Protein AF-A0A3R6MWG5-F1 (afdb_monomer)

Secondary structure (DSSP, 8-state):
-EEEE--STTEEETTEEE-TT-EEEE-TTS-EEEES-----TTSPEEEEEEETTTTEEEEEEE-SHHHHHHHHHIIIIIS-PPP---HHHHH----------------SS---GGGS-SS-TT-------

pLDDT: mean 76.69, std 12.62, range [52.16, 91.81]

Sequence (130 aa):
MKIYHTMMNGEVIHDHAFPMNSVILSLDHHVKVICKKFKFDREKKLEVYVWLPTPKKWVRTKIRNDYSEAMYNYFCTHIRKRKSKANFEEYMKHDRRHKGGGGGTRIFNGSITDYECRKDPFHDFKRCWN

Solvent-accessible surface area (backbone atoms only — not comparable to full-atom values): 8460 Å² total; per-residue (Å²): 119,48,78,52,61,39,84,48,75,53,49,67,55,93,93,39,70,37,58,50,66,18,40,36,37,39,42,89,78,68,32,35,40,34,32,72,66,91,84,72,54,95,86,57,65,46,62,32,38,34,39,35,68,80,87,66,43,82,42,81,48,70,47,83,51,73,67,54,50,53,53,48,55,50,40,57,72,77,64,51,74,70,79,74,84,70,56,60,71,63,74,64,64,65,84,86,71,74,81,74,77,73,83,72,75,78,72,88,76,77,79,74,59,75,78,8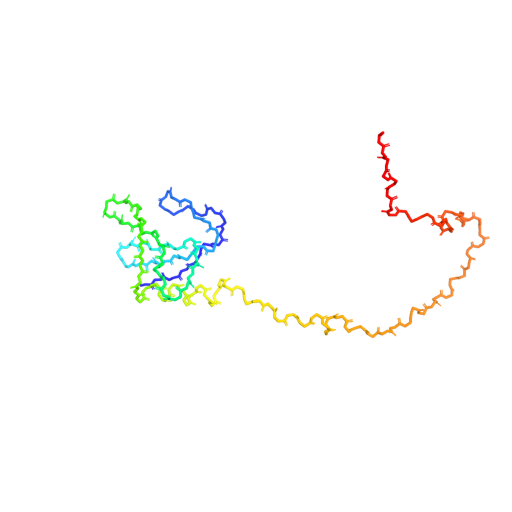4,73,56,91,66,65,90,85,61,74,78,81,76,77,131

Nearest PDB structures (foldseek):
  5mum-assembly1_A  TM=5.883E-01  e=3.297E+00  Bacteroides intestinalis DSM 17393
  5muk-assembly1_A  TM=6.109E-01  e=6.025E+00  Bacteroides thetaiotaomicron VPI-5482
  1v04-assembly1_A  TM=5.150E-01  e=5.028E+00  Homo sapiens
  5mul-assembly1_A  TM=5.547E-01  e=7.219E+00  Bacteroides thetaiotaomicron VPI-5482

Mean predicted aligned error: 15.19 Å

Foldseek 3Di:
DDKDFACDAQDADLNGTAGGGWIWDQDPVRKIKTARDPPDDVPFFGWIWIQDPVVRDTDTDTDDDPVVVVSVVVCVPPPPDDPPPPPVVVVPDDPPDDPPPPPPDPPPPPPPDCVVVDPDPPPDDPPDDD

Radius of gyration: 29.35 Å; Cα contacts (8 Å, |Δi|>4): 138; chains: 1; bounding box: 49×38×81 Å

Structure (mmCIF, N/CA/C/O backbone):
data_AF-A0A3R6MWG5-F1
#
_entry.id   AF-A0A3R6MWG5-F1
#
loop_
_atom_site.group_PDB
_atom_site.id
_atom_site.type_symbol
_atom_site.label_atom_id
_atom_site.label_alt_id
_atom_site.label_comp_id
_atom_site.label_asym_id
_atom_site.label_entity_id
_atom_site.label_seq_id
_atom_site.pdbx_PDB_ins_code
_atom_site.Cartn_x
_atom_site.Cartn_y
_atom_site.Cartn_z
_atom_site.occupancy
_atom_site.B_iso_or_equiv
_atom_site.auth_seq_id
_atom_site.auth_comp_id
_atom_site.auth_asym_id
_atom_site.auth_atom_id
_atom_site.pdbx_PDB_model_num
ATOM 1 N N . MET A 1 1 ? -4.189 -11.470 13.463 1.00 80.56 1 MET A N 1
ATOM 2 C CA . MET A 1 1 ? -3.602 -10.436 12.560 1.00 80.56 1 MET A CA 1
ATOM 3 C C . MET A 1 1 ? -3.304 -10.984 11.160 1.00 80.56 1 MET A C 1
ATOM 5 O O . MET A 1 1 ? -2.495 -11.895 11.030 1.00 80.56 1 MET A O 1
ATOM 9 N N . LYS A 1 2 ? -3.925 -10.434 10.107 1.00 87.81 2 LYS A N 1
ATOM 10 C CA . LYS A 1 2 ? -3.619 -10.769 8.697 1.00 87.81 2 LYS A CA 1
ATOM 11 C C . LYS A 1 2 ? -3.321 -9.495 7.905 1.00 87.81 2 LYS A C 1
ATOM 13 O O . LYS A 1 2 ? -4.057 -8.522 8.050 1.00 87.81 2 LYS A O 1
ATOM 18 N N . ILE A 1 3 ? -2.277 -9.506 7.073 1.00 91.12 3 ILE A N 1
ATOM 19 C CA . ILE A 1 3 ? -1.907 -8.385 6.194 1.00 91.12 3 ILE A CA 1
ATOM 20 C C . ILE A 1 3 ? -2.003 -8.842 4.744 1.00 91.12 3 ILE A C 1
ATOM 22 O O . ILE A 1 3 ? -1.459 -9.884 4.383 1.00 91.12 3 ILE A O 1
ATOM 26 N N . TYR A 1 4 ? -2.693 -8.062 3.926 1.00 89.81 4 TYR A N 1
ATOM 27 C CA . TYR A 1 4 ? -2.797 -8.272 2.486 1.00 89.81 4 TYR A CA 1
ATOM 28 C C . TYR A 1 4 ? -2.899 -6.921 1.776 1.00 89.81 4 TYR A C 1
ATOM 30 O O . TYR A 1 4 ? -2.877 -5.869 2.417 1.00 89.81 4 TYR A O 1
ATOM 38 N N . HIS A 1 5 ? -2.976 -6.926 0.450 1.00 88.00 5 HIS A N 1
ATOM 39 C CA . HIS A 1 5 ? -3.141 -5.711 -0.338 1.00 88.00 5 HIS A CA 1
ATOM 40 C C . HIS A 1 5 ? -4.228 -5.866 -1.391 1.00 88.00 5 HIS A C 1
ATOM 42 O O . HIS A 1 5 ? -4.540 -6.987 -1.790 1.00 88.00 5 HIS A O 1
ATOM 48 N N . THR A 1 6 ? -4.797 -4.738 -1.813 1.00 85.94 6 THR A N 1
ATOM 49 C CA . THR A 1 6 ? -5.782 -4.708 -2.897 1.00 85.94 6 THR A CA 1
ATOM 50 C C . THR A 1 6 ? -5.119 -5.053 -4.225 1.00 85.94 6 THR A C 1
ATOM 52 O O . THR A 1 6 ? -4.086 -4.474 -4.586 1.00 85.94 6 THR A O 1
ATOM 55 N N . MET A 1 7 ? -5.717 -5.995 -4.949 1.00 79.75 7 MET A N 1
ATOM 56 C CA . MET A 1 7 ? -5.196 -6.514 -6.216 1.00 79.75 7 MET A CA 1
ATOM 57 C C . MET A 1 7 ? -5.798 -5.770 -7.403 1.00 79.75 7 MET A C 1
ATOM 59 O O . MET A 1 7 ? -5.124 -5.554 -8.407 1.00 79.75 7 MET A O 1
ATOM 63 N N . MET A 1 8 ? -7.055 -5.349 -7.287 1.00 78.19 8 MET A N 1
ATOM 64 C CA . MET A 1 8 ? -7.761 -4.606 -8.323 1.00 78.19 8 MET A CA 1
ATOM 65 C C . MET A 1 8 ? -7.871 -3.124 -7.965 1.00 78.19 8 MET A C 1
ATOM 67 O O . MET A 1 8 ? -7.842 -2.713 -6.801 1.00 78.19 8 MET A O 1
ATOM 71 N N . ASN A 1 9 ? -7.981 -2.290 -8.996 1.00 75.19 9 ASN A N 1
ATOM 72 C CA . ASN A 1 9 ? -8.246 -0.877 -8.793 1.00 75.19 9 ASN A CA 1
ATOM 73 C C . ASN A 1 9 ? -9.723 -0.678 -8.440 1.00 75.19 9 ASN A C 1
ATOM 75 O O . ASN A 1 9 ? -10.591 -1.124 -9.185 1.00 75.19 9 ASN A O 1
ATOM 79 N N . GLY A 1 10 ? -10.002 0.007 -7.330 1.00 74.62 10 GLY A N 1
ATOM 80 C CA . GLY A 1 10 ? -11.371 0.284 -6.901 1.00 74.62 10 GLY A CA 1
ATOM 81 C C . GLY A 1 10 ? -12.041 -0.859 -6.139 1.00 74.62 10 GLY A C 1
ATOM 82 O O . GLY A 1 10 ? -13.266 -0.899 -6.097 1.00 74.62 10 GLY A O 1
ATOM 83 N N . GLU A 1 11 ? -11.276 -1.766 -5.518 1.00 81.12 11 GLU A N 1
ATOM 84 C CA . GLU A 1 11 ? -11.852 -2.754 -4.598 1.00 81.12 11 GLU A CA 1
ATOM 85 C C . GLU A 1 11 ? -12.658 -2.049 -3.498 1.00 81.12 11 GLU A C 1
ATOM 87 O O . GLU A 1 11 ? -12.159 -1.154 -2.803 1.00 81.12 11 GLU A O 1
ATOM 92 N N . VAL A 1 12 ? -13.925 -2.448 -3.365 1.00 82.44 12 VAL A N 1
ATOM 93 C CA . VAL A 1 12 ? -14.859 -1.879 -2.395 1.00 82.44 12 VAL A CA 1
ATOM 94 C C . VAL A 1 12 ? -14.777 -2.682 -1.107 1.00 82.44 12 VAL A C 1
ATOM 96 O O . VAL A 1 12 ? -15.079 -3.874 -1.067 1.00 82.44 12 VAL A O 1
ATOM 99 N N . ILE A 1 13 ? -14.380 -2.013 -0.030 1.00 81.94 13 ILE A N 1
ATOM 100 C CA . ILE A 1 13 ? -14.324 -2.585 1.313 1.00 81.94 13 ILE A CA 1
ATOM 101 C C . ILE A 1 13 ? -15.241 -1.745 2.191 1.00 81.94 13 ILE A C 1
ATOM 103 O O . ILE A 1 13 ? -14.991 -0.554 2.351 1.00 81.94 13 ILE A O 1
ATOM 107 N N . HIS A 1 14 ? -16.282 -2.361 2.762 1.00 80.75 14 HIS A N 1
ATOM 108 C CA . HIS A 1 14 ? -17.298 -1.682 3.588 1.00 80.75 14 HIS A CA 1
ATOM 109 C C . HIS A 1 14 ? -17.755 -0.351 2.965 1.00 80.75 14 HIS A C 1
ATOM 111 O O . HIS A 1 14 ? -17.572 0.718 3.553 1.00 80.75 14 HIS A O 1
ATOM 117 N N . ASP A 1 15 ? -18.250 -0.443 1.727 1.00 81.69 15 ASP A N 1
ATOM 118 C CA . ASP A 1 15 ? -18.818 0.661 0.942 1.00 81.69 15 ASP A CA 1
ATOM 119 C C . ASP A 1 15 ? -17.846 1.811 0.624 1.00 81.69 15 ASP A C 1
ATOM 121 O O . ASP A 1 15 ? -18.252 2.878 0.164 1.00 81.69 15 ASP A O 1
ATOM 125 N N . HIS A 1 16 ? -16.538 1.598 0.819 1.00 83.88 16 HIS A N 1
ATOM 126 C CA . HIS A 1 16 ? -15.501 2.541 0.418 1.00 83.88 16 HIS A CA 1
ATOM 127 C C . HIS A 1 16 ? -14.541 1.916 -0.597 1.00 83.88 16 HIS A C 1
ATOM 129 O O . HIS A 1 16 ? -13.978 0.845 -0.369 1.00 83.88 16 HIS A O 1
ATOM 135 N N . ALA A 1 17 ? -14.352 2.600 -1.727 1.00 86.31 17 ALA A N 1
ATOM 136 C CA . ALA A 1 17 ? -13.443 2.170 -2.780 1.00 86.31 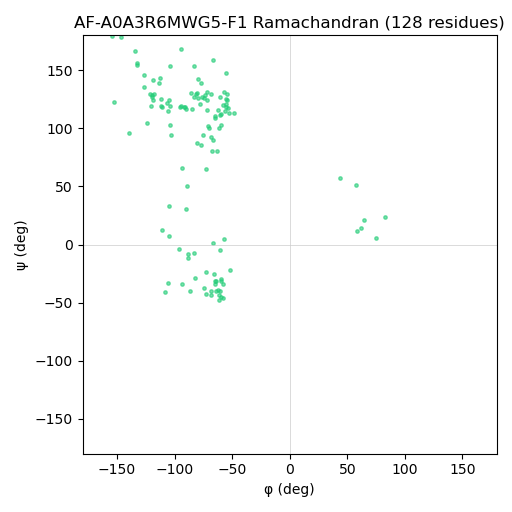17 ALA A CA 1
ATOM 137 C C . ALA A 1 17 ? -11.997 2.559 -2.443 1.00 86.31 17 ALA A C 1
ATOM 139 O O . ALA A 1 17 ? -11.696 3.722 -2.134 1.00 86.31 17 ALA A O 1
ATOM 140 N N . PHE A 1 18 ? -11.090 1.588 -2.538 1.00 86.31 18 PHE A N 1
ATOM 141 C CA . PHE A 1 18 ? -9.663 1.796 -2.324 1.00 86.31 18 PHE A CA 1
ATOM 142 C C . PHE A 1 18 ? -8.869 1.602 -3.622 1.00 86.31 18 PHE A C 1
ATOM 144 O O . PHE A 1 18 ? -9.199 0.737 -4.436 1.00 86.31 18 PHE A O 1
ATOM 151 N N . PRO A 1 19 ? -7.814 2.408 -3.847 1.00 85.50 19 PRO A N 1
ATOM 152 C CA . PRO A 1 19 ? -6.955 2.230 -5.009 1.00 85.50 19 PRO A CA 1
ATOM 153 C C . PRO A 1 19 ? -6.178 0.911 -4.912 1.00 85.50 19 PRO A C 1
ATOM 155 O O . PRO A 1 19 ? -5.970 0.377 -3.816 1.00 85.50 19 PRO A O 1
ATOM 158 N N . MET A 1 20 ? -5.712 0.418 -6.059 1.00 83.69 20 MET A N 1
ATOM 159 C CA . MET A 1 20 ? -4.841 -0.760 -6.147 1.00 83.69 20 MET A CA 1
ATOM 160 C C . MET A 1 20 ? -3.576 -0.585 -5.286 1.00 83.69 20 MET A C 1
ATOM 162 O O . MET A 1 20 ? -3.052 0.528 -5.170 1.00 83.69 20 MET A O 1
ATOM 166 N N . ASN A 1 21 ? -3.054 -1.684 -4.732 1.00 85.38 21 ASN A N 1
ATOM 167 C CA . ASN A 1 21 ? -1.876 -1.719 -3.858 1.00 85.38 21 ASN A CA 1
ATOM 168 C C . ASN A 1 21 ? -2.044 -0.991 -2.510 1.00 85.38 21 ASN A C 1
ATOM 170 O O . ASN A 1 21 ? -1.052 -0.632 -1.865 1.00 85.38 21 ASN A O 1
ATOM 174 N N . SER A 1 22 ? -3.282 -0.784 -2.058 1.00 88.31 22 SER A N 1
ATOM 175 C CA . SER A 1 22 ? -3.546 -0.341 -0.687 1.00 88.31 22 SER A CA 1
ATOM 176 C C . SER A 1 22 ? -3.298 -1.508 0.266 1.00 88.31 22 SER A C 1
ATOM 178 O O . SER A 1 22 ? -3.835 -2.593 0.057 1.00 88.31 22 SER A O 1
ATOM 180 N N . VAL A 1 23 ? -2.500 -1.305 1.317 1.00 89.88 23 VAL A N 1
ATOM 181 C CA . VAL A 1 23 ? -2.217 -2.361 2.308 1.00 89.88 23 VAL A CA 1
ATOM 182 C C . VAL A 1 23 ? -3.303 -2.364 3.368 1.00 89.88 23 VAL A C 1
ATOM 184 O O . VAL A 1 23 ? -3.623 -1.317 3.935 1.00 89.88 23 VAL A O 1
ATOM 187 N N . ILE A 1 24 ? -3.840 -3.546 3.644 1.00 91.56 24 ILE A N 1
ATOM 188 C CA . ILE A 1 24 ? -4.937 -3.787 4.572 1.00 91.56 24 ILE A CA 1
ATOM 189 C C . ILE A 1 24 ? -4.441 -4.710 5.677 1.00 91.56 24 ILE A C 1
ATOM 191 O O . ILE A 1 24 ? -3.966 -5.818 5.430 1.00 91.56 24 ILE A O 1
ATOM 195 N N . LEU A 1 25 ? -4.590 -4.249 6.909 1.00 91.81 25 LEU A N 1
ATOM 196 C CA . LEU A 1 25 ? -4.353 -4.999 8.128 1.00 91.81 25 LEU A CA 1
ATOM 197 C C . LEU A 1 25 ? -5.711 -5.351 8.741 1.00 91.81 25 LEU A C 1
ATOM 199 O O . LEU A 1 25 ? -6.457 -4.467 9.163 1.00 91.81 25 LEU A O 1
ATOM 203 N N . SER A 1 26 ? -6.027 -6.643 8.791 1.00 91.44 26 SER A N 1
ATOM 204 C CA . SER A 1 26 ? -7.205 -7.167 9.481 1.00 91.44 26 SER A CA 1
ATOM 205 C C . SER A 1 26 ? -6.823 -7.604 10.893 1.00 91.44 26 SER A C 1
ATOM 207 O O . SER A 1 26 ? -5.990 -8.503 11.075 1.00 91.44 26 SER A O 1
ATOM 209 N N . LEU A 1 27 ? -7.450 -6.969 11.879 1.00 88.81 27 LEU A N 1
ATOM 210 C CA . LEU A 1 27 ? -7.372 -7.324 13.295 1.00 88.81 27 LEU A CA 1
ATOM 211 C C . LEU A 1 27 ? -8.546 -8.239 13.677 1.00 88.81 27 LEU A C 1
ATOM 213 O O . LEU A 1 27 ? -9.497 -8.399 12.908 1.00 88.81 27 LEU A O 1
ATOM 217 N N . ASP A 1 28 ? -8.471 -8.842 14.861 1.00 81.88 28 ASP A N 1
ATOM 218 C CA . ASP A 1 28 ? -9.350 -9.952 15.248 1.00 81.88 28 ASP A CA 1
ATOM 219 C C . ASP A 1 28 ? -10.798 -9.498 15.550 1.00 81.88 28 ASP A C 1
ATOM 221 O O . ASP A 1 28 ? -11.741 -10.252 15.339 1.00 81.88 28 ASP A O 1
ATOM 225 N N . HIS A 1 29 ? -11.015 -8.226 15.903 1.00 79.62 29 HIS A N 1
ATOM 226 C CA . HIS A 1 29 ? -12.347 -7.641 16.135 1.00 79.62 29 HIS A CA 1
ATOM 227 C C . HIS A 1 29 ? -12.997 -7.031 14.880 1.00 79.62 29 HIS A C 1
ATOM 229 O O . HIS A 1 29 ? -13.696 -6.028 14.978 1.00 79.62 29 HIS A O 1
ATOM 235 N N . HIS A 1 30 ? -12.727 -7.553 13.681 1.00 81.31 30 HIS A N 1
ATOM 236 C CA . HIS A 1 30 ? -13.193 -6.977 12.401 1.00 81.31 30 HIS A CA 1
ATOM 237 C C . HIS A 1 30 ? -12.753 -5.524 12.133 1.00 81.31 30 HIS A C 1
ATOM 239 O O . HIS A 1 30 ? -13.220 -4.891 11.183 1.00 81.31 30 HIS A O 1
ATOM 245 N N . VAL A 1 31 ? -11.826 -4.995 12.933 1.00 87.44 31 VAL A N 1
ATOM 246 C CA . VAL A 1 31 ? -11.188 -3.705 12.681 1.00 87.44 31 VAL A CA 1
ATOM 247 C C . VAL A 1 31 ? -10.240 -3.881 11.503 1.00 87.44 31 VAL A C 1
ATOM 249 O O . VAL A 1 31 ? -9.351 -4.737 11.521 1.00 87.44 31 VAL A O 1
ATOM 252 N N . LYS A 1 32 ? -10.430 -3.063 10.469 1.00 90.12 32 LYS A N 1
ATOM 253 C CA . LYS A 1 32 ? -9.551 -3.033 9.298 1.00 90.12 32 LYS A CA 1
ATOM 254 C C . LYS A 1 32 ? -8.799 -1.718 9.277 1.00 90.12 32 LYS A C 1
ATOM 256 O O . LYS A 1 32 ? -9.415 -0.657 9.301 1.00 90.12 32 LYS A O 1
ATOM 261 N N . VAL A 1 33 ? -7.477 -1.785 9.213 1.00 90.25 33 VAL A N 1
ATOM 262 C CA . VAL A 1 33 ? -6.617 -0.613 9.040 1.00 90.25 33 VAL A CA 1
ATOM 263 C C . VAL A 1 33 ? -6.085 -0.634 7.618 1.00 90.25 33 VAL A C 1
ATOM 265 O O . VAL A 1 33 ? -5.465 -1.606 7.199 1.00 90.25 33 VAL A O 1
ATOM 268 N N . ILE A 1 34 ? -6.347 0.424 6.862 1.00 90.31 34 ILE A N 1
ATOM 269 C CA . ILE A 1 34 ? -6.025 0.510 5.441 1.00 90.31 34 ILE A CA 1
ATOM 270 C C . ILE A 1 34 ? -5.113 1.703 5.197 1.00 90.31 34 ILE A C 1
ATOM 272 O O . ILE A 1 34 ? -5.422 2.830 5.586 1.00 90.31 34 ILE A O 1
ATOM 276 N N . CYS A 1 35 ? -4.004 1.477 4.502 1.00 88.19 35 CYS A N 1
ATOM 277 C CA . CYS A 1 35 ? -3.122 2.540 4.041 1.00 88.19 35 CYS A CA 1
ATOM 278 C C . CYS A 1 35 ? -3.191 2.653 2.513 1.00 88.19 35 CYS A C 1
ATOM 280 O O . CYS A 1 35 ? -2.839 1.713 1.804 1.00 88.19 35 CYS A O 1
ATOM 282 N N . LYS A 1 36 ? -3.628 3.821 2.012 1.00 84.69 36 LYS A N 1
ATOM 283 C CA . LYS A 1 36 ? -3.748 4.101 0.565 1.00 84.69 36 LYS A CA 1
ATOM 2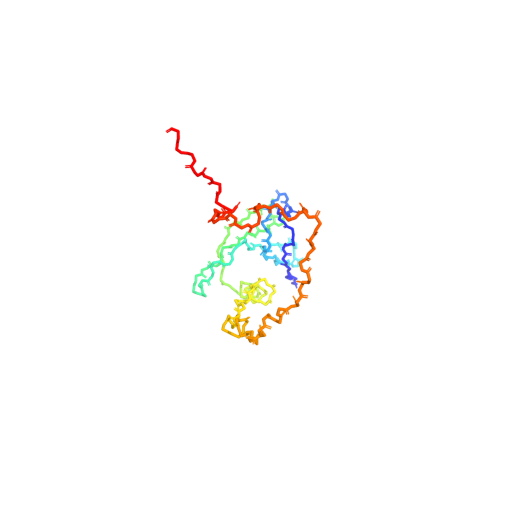84 C C . LYS A 1 36 ? -2.394 4.346 -0.101 1.00 84.69 36 LYS A C 1
ATOM 286 O O . LYS A 1 36 ? -2.192 3.997 -1.257 1.00 84.69 36 LYS A O 1
ATOM 291 N N . LYS A 1 37 ? -1.479 5.024 0.596 1.00 79.38 37 LYS A N 1
ATOM 292 C CA . LYS A 1 37 ? -0.175 5.399 0.044 1.00 79.38 37 LYS A CA 1
ATOM 293 C C . LYS A 1 37 ? 0.859 5.518 1.148 1.00 79.38 37 LYS A C 1
ATOM 295 O O . LYS A 1 37 ? 0.742 6.366 2.028 1.00 79.38 37 LYS A O 1
ATOM 300 N N . PHE A 1 38 ? 1.931 4.749 1.023 1.00 73.12 38 PHE A N 1
ATOM 301 C CA . PHE A 1 38 ? 3.105 4.887 1.873 1.00 73.12 38 PHE A CA 1
ATOM 302 C C . PHE A 1 38 ? 3.972 6.043 1.356 1.00 73.12 38 PHE A C 1
ATOM 304 O O . PHE A 1 38 ? 4.870 5.853 0.540 1.00 73.12 38 PHE A O 1
ATOM 311 N N . LYS A 1 39 ? 3.681 7.271 1.804 1.00 65.50 39 LYS A N 1
ATOM 312 C CA . LYS A 1 39 ? 4.627 8.403 1.747 1.00 65.50 39 LYS A CA 1
ATOM 313 C C . LYS A 1 39 ? 5.374 8.463 3.081 1.00 65.50 39 LYS A C 1
ATOM 315 O O . LYS A 1 39 ? 5.126 9.356 3.884 1.00 65.50 39 LYS A O 1
ATOM 320 N N . PHE A 1 40 ? 6.174 7.446 3.376 1.00 61.44 40 PHE A N 1
ATOM 321 C CA . PHE A 1 40 ? 6.750 7.295 4.709 1.00 61.44 40 PHE A CA 1
ATOM 322 C C . PHE A 1 40 ? 8.224 7.704 4.716 1.00 61.44 40 PHE A C 1
ATOM 324 O O . PHE A 1 40 ? 9.079 6.942 4.272 1.00 61.44 40 PHE A O 1
ATOM 331 N N . ASP A 1 41 ? 8.506 8.900 5.239 1.00 59.44 41 ASP A N 1
ATOM 332 C CA . ASP A 1 41 ? 9.737 9.101 6.008 1.00 59.44 41 ASP A CA 1
ATOM 333 C C . ASP A 1 41 ? 9.529 8.362 7.328 1.00 59.44 41 ASP A C 1
ATOM 335 O O . ASP A 1 41 ? 8.490 8.562 7.959 1.00 59.44 41 ASP A O 1
ATOM 339 N N . ARG A 1 42 ? 10.487 7.531 7.761 1.00 62.50 42 ARG A N 1
ATOM 340 C CA . ARG A 1 42 ? 10.385 6.749 9.014 1.00 62.50 42 ARG A CA 1
ATOM 341 C C . ARG A 1 42 ? 10.032 7.589 10.250 1.00 62.50 42 ARG A C 1
ATOM 343 O O . ARG A 1 42 ? 9.526 7.063 11.235 1.00 62.50 42 ARG A O 1
ATOM 350 N N . GLU A 1 43 ? 10.287 8.891 10.191 1.00 65.38 43 GLU A N 1
ATOM 351 C CA . GLU A 1 43 ? 10.003 9.844 11.260 1.00 65.38 43 GLU A CA 1
ATOM 352 C C . GLU A 1 43 ? 8.550 10.341 11.279 1.00 65.38 43 GLU A C 1
ATOM 354 O O . GLU A 1 43 ? 8.019 10.663 12.348 1.00 65.38 43 GLU A O 1
ATOM 359 N N . LYS A 1 44 ? 7.881 10.390 10.120 1.00 75.62 44 LYS A N 1
ATOM 360 C CA . LYS A 1 44 ? 6.528 10.947 9.983 1.00 75.62 44 LYS A CA 1
ATOM 361 C C . LYS A 1 44 ? 5.475 9.909 10.370 1.00 75.62 44 LYS A C 1
ATOM 363 O O . LYS A 1 44 ? 5.690 8.710 10.281 1.00 75.62 44 LYS A O 1
ATOM 368 N N . LYS A 1 45 ? 4.304 10.366 10.821 1.00 79.75 45 LYS A N 1
ATOM 369 C CA . LYS A 1 45 ? 3.181 9.474 11.165 1.00 79.75 45 LYS A CA 1
ATOM 370 C C . LYS A 1 45 ? 2.480 8.979 9.893 1.00 79.75 45 LYS A C 1
ATOM 372 O O . LYS A 1 45 ? 2.255 9.773 8.978 1.00 79.75 45 LYS A O 1
ATOM 377 N N . LEU A 1 46 ? 2.100 7.699 9.850 1.00 83.88 46 LEU A N 1
ATOM 378 C CA . LEU A 1 46 ? 1.456 7.079 8.689 1.00 83.88 46 LEU A CA 1
ATOM 379 C C . LEU A 1 46 ? -0.028 7.445 8.670 1.00 83.88 46 LEU A C 1
ATOM 381 O O . LEU A 1 46 ? -0.731 7.208 9.651 1.00 83.88 46 LEU A O 1
ATOM 385 N N . GLU A 1 47 ? -0.513 8.000 7.562 1.00 86.31 47 GLU A N 1
ATOM 386 C CA . GLU A 1 47 ? -1.944 8.247 7.373 1.00 86.31 47 GLU A CA 1
ATOM 387 C C . GLU A 1 47 ? -2.660 6.945 7.007 1.00 86.31 47 GLU A C 1
ATOM 389 O O . GLU A 1 47 ? -2.351 6.307 5.994 1.00 86.31 47 GLU A O 1
ATOM 394 N N . VAL A 1 48 ? -3.627 6.560 7.836 1.00 89.88 48 VAL A N 1
ATOM 395 C CA . VAL A 1 48 ? -4.406 5.332 7.673 1.00 89.88 48 VAL A CA 1
ATOM 396 C C . VAL A 1 48 ? -5.899 5.596 7.827 1.00 89.88 48 VAL A C 1
ATOM 398 O O . VAL A 1 48 ? -6.337 6.541 8.487 1.00 89.88 48 VAL A O 1
ATOM 401 N N . TYR A 1 49 ? -6.682 4.732 7.197 1.00 90.75 49 TYR A N 1
ATOM 402 C CA . TYR A 1 49 ? -8.128 4.651 7.326 1.00 90.75 49 TYR A CA 1
ATOM 403 C C . TYR A 1 49 ? -8.452 3.451 8.200 1.00 90.75 49 TYR A C 1
ATOM 405 O O . TYR A 1 49 ? -8.107 2.322 7.859 1.00 90.75 49 TYR A O 1
ATOM 413 N N . VAL A 1 50 ? -9.096 3.693 9.332 1.00 90.75 50 VAL A N 1
ATOM 414 C CA . VAL A 1 50 ? -9.510 2.653 10.266 1.00 90.75 50 VAL A CA 1
ATOM 415 C C . VAL A 1 50 ? -11.009 2.455 10.127 1.00 90.75 50 VAL A C 1
ATOM 417 O O . VAL A 1 50 ? -11.781 3.405 10.256 1.00 90.75 50 VAL A O 1
ATOM 420 N N . TRP A 1 51 ? -11.417 1.221 9.863 1.00 90.50 51 TRP A N 1
ATOM 421 C CA . TRP A 1 51 ? -12.804 0.801 9.964 1.00 90.50 51 TRP A CA 1
ATOM 422 C C . TRP A 1 51 ? -13.107 0.408 11.402 1.00 90.50 51 TRP A C 1
ATOM 424 O O . TRP A 1 51 ? -12.531 -0.556 11.915 1.00 90.50 51 TRP A O 1
ATOM 434 N N . LEU A 1 52 ? -14.020 1.138 12.039 1.00 87.94 52 LEU A N 1
ATOM 435 C CA . LEU A 1 52 ? -14.551 0.773 13.345 1.00 87.94 52 LEU A CA 1
ATOM 436 C C . LEU A 1 52 ? -15.862 -0.005 13.155 1.00 87.94 52 LEU A C 1
ATOM 438 O O . LEU A 1 52 ? -16.817 0.568 12.624 1.00 87.94 52 LEU A O 1
ATOM 442 N N . PRO A 1 53 ? -15.951 -1.274 13.600 1.00 86.12 53 PRO A N 1
ATOM 443 C CA . PRO A 1 53 ? -17.152 -2.100 13.441 1.00 86.12 53 PRO A CA 1
ATOM 444 C C . PRO A 1 53 ? -18.347 -1.544 14.228 1.00 86.12 53 PRO A C 1
ATOM 446 O O . PRO A 1 53 ? -19.480 -1.611 13.761 1.00 86.12 53 PRO A O 1
ATOM 449 N N . THR A 1 54 ? -18.084 -0.897 15.361 1.00 86.50 54 THR A N 1
ATOM 450 C CA . THR A 1 54 ? -19.053 -0.151 16.171 1.00 86.50 54 THR A CA 1
ATOM 451 C C . THR A 1 54 ? -18.475 1.256 16.284 1.00 86.50 54 THR A C 1
ATOM 453 O O . THR A 1 54 ? -17.451 1.404 16.951 1.00 86.50 54 THR A O 1
ATOM 456 N N . PRO A 1 55 ? -18.980 2.286 15.577 1.00 84.31 55 PRO A N 1
ATOM 457 C CA . PRO A 1 55 ? -20.323 2.482 15.011 1.00 84.31 55 PRO A CA 1
ATOM 458 C C . PRO A 1 55 ? -20.451 2.297 13.475 1.00 84.31 55 PRO A C 1
ATOM 460 O O . PRO A 1 55 ? -21.236 3.011 12.854 1.00 84.31 55 PRO A O 1
ATOM 463 N N . LYS A 1 56 ? -19.686 1.395 12.839 1.00 86.62 56 LYS A N 1
ATOM 464 C CA . LYS A 1 56 ? -19.620 1.228 11.365 1.00 86.62 56 LYS A CA 1
ATOM 465 C C . LYS A 1 56 ? -19.196 2.509 10.641 1.00 86.62 56 LYS A C 1
ATOM 467 O O . LYS A 1 56 ? -19.865 2.983 9.724 1.00 86.62 56 LYS A O 1
ATOM 472 N N . LYS A 1 57 ? -18.092 3.109 11.089 1.00 89.56 57 LYS A N 1
ATOM 473 C CA . LYS A 1 57 ? -17.568 4.357 10.516 1.00 89.56 57 LYS A CA 1
ATOM 474 C C . LYS A 1 57 ? -16.108 4.217 10.121 1.00 89.56 57 LYS A C 1
ATOM 476 O O . LYS A 1 57 ? -15.315 3.566 10.801 1.00 89.56 57 LYS A O 1
ATOM 481 N N . TRP A 1 58 ? -15.764 4.904 9.038 1.00 90.44 58 TRP A N 1
ATOM 482 C CA . TRP A 1 58 ? -14.388 5.133 8.628 1.00 90.44 58 TRP A CA 1
ATOM 483 C C . TRP A 1 58 ? -13.813 6.325 9.384 1.00 90.44 58 TRP A C 1
ATOM 485 O O . TRP A 1 58 ? -14.381 7.416 9.366 1.00 90.44 58 TRP A O 1
ATOM 495 N N . VAL A 1 59 ? -12.663 6.126 10.018 1.00 90.75 59 VAL A N 1
ATOM 496 C CA . VAL A 1 59 ? -11.926 7.189 10.702 1.00 90.75 59 VAL A CA 1
ATOM 497 C C . VAL A 1 59 ? -10.558 7.328 10.056 1.00 90.75 59 VAL A C 1
ATOM 499 O O . VAL A 1 59 ? -9.829 6.351 9.895 1.00 90.75 59 VAL A O 1
ATOM 502 N N . ARG A 1 60 ? -10.195 8.554 9.679 1.00 90.06 60 ARG A N 1
ATOM 503 C CA . ARG A 1 60 ? -8.862 8.864 9.161 1.00 90.06 60 ARG A CA 1
ATOM 504 C C . ARG A 1 60 ? -7.964 9.285 10.317 1.00 90.06 60 ARG A C 1
ATOM 506 O O . ARG A 1 60 ? -8.237 10.296 10.960 1.00 90.06 60 ARG A O 1
ATOM 513 N N . THR A 1 61 ? -6.893 8.541 10.568 1.00 89.31 61 THR A N 1
ATOM 514 C CA . THR A 1 61 ? -5.965 8.813 11.674 1.00 89.31 61 THR A CA 1
ATOM 515 C C . THR A 1 61 ? -4.511 8.729 11.224 1.00 89.31 61 THR A C 1
ATOM 517 O O . THR A 1 61 ? -4.190 8.270 10.126 1.00 89.31 61 THR A O 1
ATOM 520 N N . LYS A 1 62 ? -3.618 9.238 12.077 1.00 87.75 62 LYS A N 1
ATOM 521 C CA . LYS A 1 62 ? -2.167 9.175 11.897 1.00 87.75 62 LYS A CA 1
ATOM 522 C C . LYS A 1 62 ? -1.578 8.267 12.959 1.00 87.75 62 LYS A C 1
ATOM 524 O O . LYS A 1 62 ? -1.703 8.570 14.143 1.00 87.75 62 LYS A O 1
ATOM 529 N N . ILE A 1 63 ? -0.930 7.187 12.542 1.00 85.44 63 ILE A N 1
ATOM 530 C CA . ILE A 1 63 ? -0.432 6.152 13.449 1.00 85.44 63 ILE A CA 1
ATOM 531 C C . ILE A 1 63 ? 1.093 6.036 13.343 1.00 85.44 63 ILE A C 1
ATOM 533 O O . ILE A 1 63 ? 1.667 6.161 12.260 1.00 85.44 63 ILE A O 1
ATOM 537 N N . ARG A 1 64 ? 1.742 5.814 14.490 1.00 84.81 64 ARG A N 1
ATOM 538 C CA . ARG A 1 64 ? 3.136 5.371 14.607 1.00 84.81 64 ARG A CA 1
ATOM 539 C C . ARG A 1 64 ? 3.205 4.352 15.742 1.00 84.81 64 ARG A C 1
ATOM 541 O O . ARG A 1 64 ? 3.220 4.727 16.907 1.00 84.81 64 ARG A O 1
ATOM 548 N N . ASN A 1 65 ? 3.134 3.083 15.378 1.00 87.69 65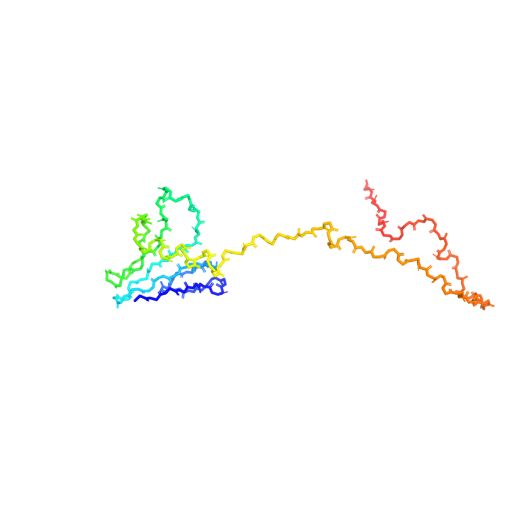 ASN A N 1
ATOM 549 C CA . ASN A 1 65 ? 3.146 1.931 16.280 1.00 87.69 65 ASN A CA 1
ATOM 550 C C . ASN A 1 65 ? 3.670 0.688 15.541 1.00 87.69 65 ASN A C 1
ATOM 552 O O . ASN A 1 65 ? 3.919 0.739 14.333 1.00 87.69 65 ASN A O 1
ATOM 556 N N . ASP A 1 66 ? 3.750 -0.438 16.239 1.00 87.75 66 ASP A N 1
ATOM 557 C CA . ASP A 1 66 ? 4.249 -1.704 15.687 1.00 87.75 66 ASP A CA 1
ATOM 558 C C . ASP A 1 66 ? 3.440 -2.171 14.464 1.00 87.75 66 ASP A C 1
ATOM 560 O O . ASP A 1 66 ? 3.988 -2.685 13.489 1.00 87.75 66 ASP A O 1
ATOM 564 N N . TYR A 1 67 ? 2.129 -1.899 14.444 1.00 87.62 67 TYR A N 1
ATOM 565 C CA . TYR A 1 67 ? 1.271 -2.203 13.295 1.00 87.62 67 TYR A CA 1
ATOM 566 C C . TYR A 1 67 ? 1.660 -1.405 12.046 1.00 87.62 67 TYR A C 1
ATOM 568 O O . TYR A 1 67 ? 1.658 -1.946 10.939 1.00 87.62 67 TYR A O 1
ATOM 576 N N . SER A 1 68 ? 2.017 -0.127 12.207 1.00 87.31 68 SER A N 1
ATOM 577 C CA . SER A 1 68 ? 2.465 0.709 11.089 1.00 87.31 68 SER A CA 1
ATOM 578 C C . SER A 1 68 ? 3.784 0.208 10.491 1.00 87.31 68 SER A C 1
ATOM 580 O O . SER A 1 68 ? 3.952 0.244 9.270 1.00 87.31 68 SER A O 1
ATOM 582 N N . GLU A 1 69 ? 4.675 -0.337 11.322 1.00 87.75 69 GLU A N 1
ATOM 583 C CA . GLU A 1 69 ? 5.930 -0.939 10.872 1.00 87.75 69 GLU A CA 1
ATOM 584 C C . GLU A 1 69 ? 5.695 -2.282 10.168 1.00 87.75 69 GLU A C 1
ATOM 586 O O . GLU A 1 69 ? 6.231 -2.508 9.081 1.00 87.75 69 GLU A O 1
ATOM 591 N N . ALA A 1 70 ? 4.814 -3.131 10.704 1.00 89.50 70 ALA A N 1
ATOM 592 C CA . ALA A 1 70 ? 4.428 -4.386 10.060 1.00 89.50 70 ALA A CA 1
ATOM 593 C C . ALA A 1 70 ? 3.806 -4.157 8.668 1.00 89.50 70 ALA A C 1
ATOM 595 O O . ALA A 1 70 ? 4.187 -4.814 7.694 1.00 89.50 70 ALA A O 1
ATOM 596 N N . MET A 1 71 ? 2.898 -3.179 8.542 1.00 88.56 71 MET A N 1
ATOM 597 C CA . MET A 1 71 ? 2.309 -2.794 7.252 1.00 88.56 71 MET A CA 1
ATOM 598 C C . MET A 1 71 ? 3.365 -2.276 6.268 1.00 88.56 71 MET A C 1
ATOM 600 O O . MET A 1 71 ? 3.309 -2.592 5.077 1.00 88.56 71 MET A O 1
ATOM 604 N N . TYR A 1 72 ? 4.339 -1.499 6.749 1.00 87.00 72 TYR A N 1
ATOM 605 C CA . TYR A 1 72 ? 5.417 -0.979 5.912 1.00 87.00 72 TYR A CA 1
ATOM 606 C C . TYR A 1 72 ? 6.364 -2.086 5.435 1.00 87.00 72 TYR A C 1
ATOM 608 O O . TYR A 1 72 ? 6.709 -2.139 4.253 1.00 87.00 72 TYR A O 1
ATOM 616 N N . ASN A 1 73 ? 6.742 -3.009 6.318 1.00 88.81 73 ASN A N 1
ATOM 617 C CA . ASN A 1 73 ? 7.582 -4.153 5.967 1.00 88.81 73 ASN A CA 1
ATOM 618 C C . ASN A 1 73 ? 6.902 -5.032 4.909 1.00 88.81 73 ASN A C 1
ATOM 620 O O . ASN A 1 73 ? 7.545 -5.441 3.936 1.00 88.81 73 ASN A O 1
ATOM 624 N N . TYR A 1 74 ? 5.588 -5.242 5.028 1.00 90.12 74 TYR A N 1
ATOM 625 C CA . TYR A 1 74 ? 4.795 -5.912 3.998 1.00 90.12 74 TYR A CA 1
ATOM 626 C C . TYR A 1 74 ? 4.810 -5.148 2.662 1.00 90.12 74 TYR A C 1
ATOM 628 O O . TYR A 1 74 ? 5.091 -5.727 1.610 1.00 90.12 74 TYR A O 1
ATOM 636 N N . PHE A 1 75 ? 4.586 -3.830 2.692 1.00 88.06 75 PHE A N 1
ATOM 637 C CA . PHE A 1 75 ? 4.652 -2.987 1.495 1.00 88.06 75 PHE A CA 1
ATOM 638 C C . PHE A 1 75 ? 6.022 -3.073 0.806 1.00 88.06 75 PHE A C 1
ATOM 640 O O . PHE A 1 75 ? 6.100 -3.246 -0.410 1.00 88.06 75 PHE A O 1
ATOM 647 N N . CYS A 1 76 ? 7.112 -2.995 1.570 1.00 84.75 76 CYS A N 1
ATOM 648 C CA . CYS A 1 76 ? 8.477 -3.062 1.053 1.00 84.75 76 CYS A CA 1
ATOM 649 C C . CYS A 1 76 ? 8.836 -4.400 0.404 1.00 84.75 76 CYS A C 1
ATOM 651 O O . CYS A 1 76 ? 9.667 -4.419 -0.504 1.00 84.75 76 CYS A O 1
ATOM 653 N N . THR A 1 77 ? 8.253 -5.496 0.883 1.00 85.81 77 THR A N 1
ATOM 654 C CA . THR A 1 77 ? 8.558 -6.852 0.415 1.00 85.81 77 THR A CA 1
ATOM 655 C C . THR A 1 77 ? 7.717 -7.248 -0.794 1.00 85.81 77 THR A C 1
ATOM 657 O O . THR A 1 77 ? 8.259 -7.831 -1.727 1.00 85.81 77 THR A O 1
ATOM 660 N N . HIS A 1 78 ? 6.430 -6.891 -0.812 1.00 83.25 78 HIS A N 1
ATOM 661 C CA . HIS A 1 78 ? 5.481 -7.405 -1.808 1.00 83.25 78 HIS A CA 1
ATOM 662 C C . HIS A 1 78 ? 5.097 -6.382 -2.885 1.00 83.25 78 HIS A C 1
ATOM 664 O O . HIS A 1 78 ? 4.869 -6.752 -4.032 1.00 83.25 78 HIS A O 1
ATOM 670 N N . ILE A 1 79 ? 5.030 -5.093 -2.539 1.00 83.88 79 ILE A N 1
ATOM 671 C CA . ILE A 1 79 ? 4.448 -4.060 -3.416 1.00 83.88 79 ILE A CA 1
ATOM 672 C C . ILE A 1 79 ? 5.521 -3.145 -3.989 1.00 83.88 79 ILE A C 1
ATOM 674 O O . ILE A 1 79 ? 5.470 -2.753 -5.159 1.00 83.88 79 ILE A O 1
ATOM 678 N N . ARG A 1 80 ? 6.503 -2.766 -3.165 1.00 80.31 80 ARG A N 1
ATOM 679 C CA . ARG A 1 80 ? 7.569 -1.857 -3.571 1.00 80.31 80 ARG A CA 1
ATOM 680 C C . ARG A 1 80 ? 8.458 -2.565 -4.583 1.00 80.31 80 ARG A C 1
ATOM 682 O O . ARG A 1 80 ? 9.436 -3.216 -4.222 1.00 80.31 80 ARG A O 1
ATOM 689 N N . LYS A 1 81 ? 8.146 -2.377 -5.866 1.00 70.25 81 LYS A N 1
ATOM 690 C CA . LYS A 1 81 ? 9.018 -2.784 -6.965 1.00 70.25 81 LYS A CA 1
ATOM 691 C C . LYS A 1 81 ? 10.392 -2.178 -6.704 1.00 70.25 81 LYS A C 1
ATOM 693 O O . LYS A 1 81 ? 10.554 -0.954 -6.680 1.00 70.25 81 LYS A O 1
ATOM 698 N N . ARG A 1 82 ? 11.383 -3.035 -6.441 1.00 65.00 82 ARG A N 1
ATOM 699 C CA . ARG A 1 82 ? 12.778 -2.599 -6.420 1.00 65.00 82 ARG A CA 1
ATOM 700 C C . ARG A 1 82 ? 13.037 -1.985 -7.788 1.00 65.00 82 ARG A C 1
ATOM 702 O O . ARG A 1 82 ? 12.662 -2.579 -8.798 1.00 65.00 82 ARG A O 1
ATOM 709 N N . LYS A 1 83 ? 13.633 -0.790 -7.828 1.00 65.12 83 LYS A N 1
ATOM 710 C CA . LYS A 1 83 ? 14.166 -0.280 -9.091 1.00 65.12 83 LYS A CA 1
ATOM 711 C C . LYS A 1 83 ? 15.086 -1.376 -9.611 1.00 65.12 83 LYS A C 1
ATOM 713 O O . LYS A 1 83 ? 16.024 -1.756 -8.907 1.00 65.12 83 LYS A O 1
ATOM 718 N N . SER A 1 84 ? 14.753 -1.936 -10.771 1.00 64.81 84 SER A N 1
ATOM 719 C CA . SER A 1 84 ? 15.664 -2.844 -11.447 1.00 64.81 84 SER A CA 1
ATOM 720 C C . SER A 1 84 ? 16.974 -2.082 -11.593 1.00 64.81 84 SER A C 1
ATOM 722 O O . SER A 1 84 ? 16.974 -0.963 -12.113 1.00 64.81 84 SER A O 1
ATOM 724 N N . LYS A 1 85 ? 18.076 -2.644 -11.087 1.00 70.19 85 LYS A N 1
ATOM 725 C CA . LYS A 1 85 ? 19.414 -2.197 -11.477 1.00 70.19 85 LYS A CA 1
ATOM 726 C C . LYS A 1 85 ? 19.639 -2.705 -12.899 1.00 70.19 85 LYS A C 1
ATOM 728 O O . LYS A 1 85 ? 20.430 -3.612 -13.119 1.00 70.19 85 LYS A O 1
ATOM 733 N N . ALA A 1 86 ? 18.841 -2.200 -13.834 1.00 73.06 86 ALA A N 1
ATOM 734 C CA . ALA A 1 86 ? 18.985 -2.510 -15.236 1.00 73.06 86 ALA A CA 1
ATOM 735 C C . ALA A 1 86 ? 20.335 -1.937 -15.659 1.00 73.06 86 ALA A C 1
ATOM 737 O O . ALA A 1 86 ? 20.518 -0.720 -15.681 1.00 73.06 86 ALA A O 1
ATOM 738 N N . ASN A 1 87 ? 21.293 -2.821 -15.916 1.00 82.44 87 ASN A N 1
ATOM 739 C CA . ASN A 1 87 ? 22.564 -2.432 -16.486 1.00 82.44 87 ASN A CA 1
ATOM 740 C C . ASN A 1 87 ? 22.342 -2.179 -17.979 1.00 82.44 87 ASN A C 1
ATOM 742 O O . ASN A 1 87 ? 22.468 -3.079 -18.806 1.00 82.44 87 ASN A O 1
ATOM 746 N N . PHE A 1 88 ? 21.914 -0.961 -18.313 1.00 79.69 88 PHE A N 1
ATOM 747 C CA . PHE A 1 88 ? 21.611 -0.595 -19.694 1.00 79.69 88 PHE A CA 1
ATOM 748 C C . PHE A 1 88 ? 22.834 -0.741 -20.604 1.00 79.69 88 PHE A C 1
ATOM 750 O O . PHE A 1 88 ? 22.665 -1.106 -21.759 1.00 79.69 88 PHE A O 1
ATOM 757 N N . GLU A 1 89 ? 24.050 -0.528 -20.091 1.00 83.31 89 GLU A N 1
ATOM 758 C CA . GLU A 1 89 ? 25.281 -0.745 -20.861 1.00 83.31 89 GLU A CA 1
ATOM 759 C C . GLU A 1 89 ? 25.420 -2.203 -21.293 1.00 83.31 89 GLU A C 1
ATOM 761 O O . GLU A 1 89 ? 25.728 -2.480 -22.447 1.00 83.31 89 GLU A O 1
ATOM 766 N N . GLU A 1 90 ? 25.142 -3.139 -20.389 1.00 8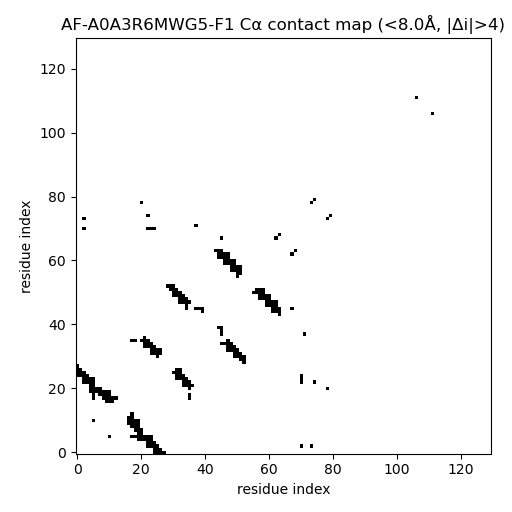4.06 90 GLU A N 1
ATOM 767 C CA . GLU A 1 90 ? 25.176 -4.571 -20.676 1.00 84.06 90 GLU A CA 1
ATOM 768 C C . GLU A 1 90 ? 24.063 -4.994 -21.634 1.00 84.06 90 GLU A C 1
ATOM 770 O O . GLU A 1 90 ? 24.325 -5.739 -22.571 1.00 84.06 90 GLU A O 1
ATOM 775 N N . TYR A 1 91 ? 22.853 -4.450 -21.488 1.00 81.38 91 TYR A N 1
ATOM 776 C CA . TYR A 1 91 ? 21.777 -4.694 -22.455 1.00 81.38 91 TYR A CA 1
ATOM 777 C C . TYR A 1 91 ? 22.061 -4.118 -23.846 1.00 81.38 91 TYR A C 1
ATOM 779 O O . TYR A 1 91 ? 21.533 -4.622 -24.834 1.00 81.38 91 TYR A O 1
ATOM 787 N N . MET A 1 92 ? 22.891 -3.077 -23.938 1.00 81.75 92 MET A N 1
ATOM 788 C CA . MET A 1 92 ? 23.303 -2.478 -25.208 1.00 81.75 92 MET A CA 1
ATOM 789 C C . MET A 1 92 ? 24.554 -3.140 -25.801 1.00 81.75 92 MET A C 1
ATOM 791 O O . MET A 1 92 ? 24.887 -2.857 -26.958 1.00 81.75 92 MET A O 1
ATOM 795 N N . LYS A 1 93 ? 25.226 -4.046 -25.072 1.00 85.75 93 LYS A N 1
ATOM 796 C CA . LYS A 1 93 ? 26.285 -4.894 -25.635 1.00 85.75 93 LYS A CA 1
ATOM 797 C C . LYS A 1 93 ? 25.649 -5.912 -26.573 1.00 85.75 93 LYS A C 1
ATOM 799 O O . LYS A 1 93 ? 25.113 -6.930 -26.157 1.00 85.75 93 LYS A O 1
ATOM 804 N N . HIS A 1 94 ? 25.732 -5.624 -27.860 1.00 78.00 94 HIS A N 1
ATOM 805 C CA . HIS A 1 94 ? 25.436 -6.570 -28.919 1.00 78.00 94 HIS A CA 1
ATOM 806 C C . HIS A 1 94 ? 26.728 -6.867 -29.669 1.00 78.00 94 HIS A C 1
ATOM 808 O O . HIS A 1 94 ? 27.516 -5.959 -29.954 1.00 78.00 94 HIS A O 1
ATOM 814 N N . ASP A 1 95 ? 26.932 -8.134 -30.020 1.00 78.88 95 ASP A N 1
ATOM 815 C CA . ASP A 1 95 ? 27.983 -8.478 -30.963 1.00 78.88 95 ASP A CA 1
ATOM 816 C C . ASP A 1 95 ? 27.691 -7.769 -32.281 1.00 78.88 95 ASP A C 1
ATOM 818 O O . ASP A 1 95 ? 26.598 -7.879 -32.851 1.00 78.88 95 ASP A O 1
ATOM 822 N N . ARG A 1 96 ? 28.684 -7.031 -32.780 1.00 71.44 96 ARG A N 1
ATOM 823 C CA . ARG A 1 96 ? 28.644 -6.448 -34.119 1.00 71.44 96 ARG A CA 1
ATOM 824 C C . ARG A 1 96 ? 28.710 -7.580 -35.137 1.00 71.44 96 ARG A C 1
ATOM 826 O O . ARG A 1 96 ? 29.759 -7.868 -35.703 1.00 71.44 96 ARG A O 1
ATOM 833 N N . A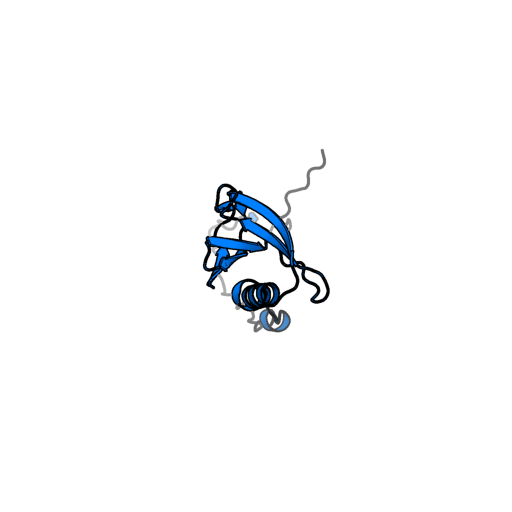RG A 1 97 ? 27.579 -8.231 -35.397 1.00 69.94 97 ARG A N 1
ATOM 834 C CA . ARG A 1 97 ? 27.434 -9.039 -36.602 1.00 69.94 97 ARG A CA 1
ATOM 835 C C . ARG A 1 97 ? 27.343 -8.081 -37.773 1.00 69.94 97 ARG A C 1
ATOM 837 O O . ARG A 1 97 ? 26.396 -7.304 -37.887 1.00 69.94 97 ARG A O 1
ATOM 844 N N . HIS A 1 98 ? 28.335 -8.144 -38.652 1.00 69.81 98 HIS A N 1
ATOM 845 C CA . HIS A 1 98 ? 28.178 -7.573 -39.976 1.00 69.81 98 HIS A CA 1
ATOM 846 C C . HIS A 1 98 ? 26.929 -8.195 -40.600 1.00 69.81 98 HIS A C 1
ATOM 848 O O . HIS A 1 98 ? 26.765 -9.417 -40.586 1.00 69.81 98 HIS A O 1
ATOM 854 N N . LYS A 1 99 ? 26.029 -7.353 -41.118 1.00 68.19 99 LYS A N 1
ATOM 855 C CA . LYS A 1 99 ? 24.981 -7.833 -42.013 1.00 68.19 99 LYS A CA 1
ATOM 856 C C . LYS A 1 99 ? 25.715 -8.462 -43.191 1.00 68.19 99 LYS A C 1
ATOM 858 O O . LYS A 1 99 ? 26.278 -7.745 -44.012 1.00 68.19 99 LYS A O 1
ATOM 863 N N . GLY A 1 100 ? 25.778 -9.790 -43.222 1.00 61.97 100 GLY A N 1
ATOM 864 C CA . GLY A 1 100 ? 26.183 -10.500 -44.420 1.00 61.97 100 GLY A CA 1
ATOM 865 C C . GLY A 1 100 ? 25.179 -10.106 -45.485 1.00 61.97 100 GLY A C 1
ATOM 866 O O . GLY A 1 100 ? 23.991 -10.394 -45.340 1.00 61.97 100 GLY A O 1
ATOM 867 N N . GLY A 1 101 ? 25.628 -9.363 -46.493 1.00 58.69 101 GLY A N 1
ATOM 868 C CA . GLY A 1 101 ? 24.819 -9.122 -47.671 1.00 58.69 101 GLY A CA 1
ATOM 869 C C . GLY A 1 101 ? 24.561 -10.480 -48.299 1.00 58.69 101 GLY A C 1
ATOM 870 O O . GLY A 1 101 ? 25.441 -11.029 -48.953 1.00 58.69 101 GLY A O 1
ATOM 871 N N . GLY A 1 102 ? 23.381 -11.052 -48.059 1.00 58.94 102 GLY A N 1
ATOM 872 C CA . GLY A 1 102 ? 22.876 -12.089 -48.938 1.00 58.94 102 GLY A CA 1
ATOM 873 C C . GLY A 1 102 ? 22.859 -11.462 -50.320 1.00 58.94 102 GLY A C 1
ATOM 874 O O . GLY A 1 102 ? 22.191 -10.444 -50.508 1.00 58.94 102 GLY A O 1
ATOM 875 N N . GLY A 1 103 ? 23.677 -11.990 -51.229 1.00 58.88 103 GLY A N 1
ATOM 876 C CA . GLY A 1 103 ? 23.741 -11.554 -52.615 1.00 58.88 103 GLY A CA 1
ATOM 877 C C . GLY A 1 103 ? 22.399 -11.830 -53.270 1.00 58.88 103 GLY A C 1
ATOM 878 O O . GLY A 1 103 ? 22.220 -12.858 -53.911 1.00 58.88 103 GLY A O 1
ATOM 879 N N . GLY A 1 104 ? 21.434 -10.940 -53.044 1.00 58.38 104 GLY A N 1
ATOM 880 C CA . GLY A 1 104 ? 20.168 -10.951 -53.739 1.00 58.38 104 GLY A CA 1
ATOM 881 C C . GLY A 1 104 ? 20.475 -10.780 -55.214 1.00 58.38 104 GLY A C 1
ATOM 882 O O . GLY A 1 104 ? 20.951 -9.728 -55.642 1.00 58.38 104 GLY A O 1
ATOM 883 N N . THR A 1 105 ? 20.246 -11.826 -55.997 1.00 60.50 105 THR A N 1
ATOM 884 C CA . THR A 1 105 ? 20.203 -11.712 -57.448 1.00 60.50 105 THR A CA 1
ATOM 885 C C . THR A 1 105 ? 19.121 -10.698 -57.790 1.00 60.50 105 THR A C 1
ATOM 887 O O . THR A 1 105 ? 17.961 -10.875 -57.419 1.00 60.50 105 THR A O 1
ATOM 890 N N . ARG A 1 106 ? 19.506 -9.611 -58.468 1.00 59.47 106 ARG A N 1
ATOM 891 C CA . ARG A 1 106 ? 18.551 -8.623 -58.976 1.00 59.47 106 ARG A CA 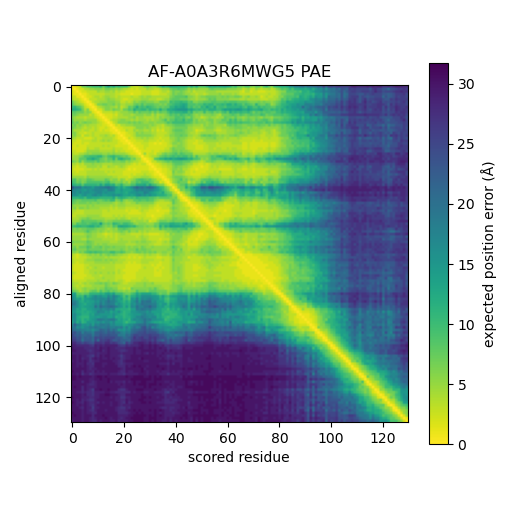1
ATOM 892 C C . ARG A 1 106 ? 17.537 -9.351 -59.852 1.00 59.47 106 ARG A C 1
ATOM 894 O O . ARG A 1 106 ? 17.908 -9.945 -60.861 1.00 59.47 106 ARG A O 1
ATOM 901 N N . ILE A 1 107 ? 16.267 -9.302 -59.466 1.00 62.47 107 ILE A N 1
ATOM 902 C CA . ILE A 1 107 ? 15.178 -9.799 -60.299 1.00 62.47 107 ILE A CA 1
ATOM 903 C C . ILE A 1 107 ? 15.054 -8.812 -61.469 1.00 62.47 107 ILE A C 1
ATOM 905 O O . ILE A 1 107 ? 14.565 -7.698 -61.310 1.00 62.47 107 ILE A O 1
ATOM 909 N N . PHE A 1 108 ? 15.579 -9.186 -62.637 1.00 56.84 108 PHE A N 1
ATOM 910 C CA . PHE A 1 108 ? 15.601 -8.350 -63.844 1.00 56.84 108 PHE A CA 1
ATOM 911 C C . PHE A 1 108 ? 14.329 -8.573 -64.681 1.00 56.84 108 PHE A C 1
ATOM 913 O O . PHE A 1 108 ? 14.391 -8.885 -65.863 1.00 56.84 108 PHE A O 1
ATOM 920 N N . ASN A 1 109 ? 13.155 -8.492 -64.052 1.00 65.62 109 ASN A N 1
ATOM 921 C CA . ASN A 1 109 ? 11.851 -8.678 -64.711 1.00 65.62 109 ASN A CA 1
ATOM 922 C C . ASN A 1 109 ? 11.040 -7.368 -64.799 1.00 65.62 109 ASN A C 1
ATOM 924 O O . ASN A 1 109 ? 9.843 -7.405 -65.066 1.00 65.62 109 ASN A O 1
ATOM 928 N N . GLY A 1 110 ? 11.669 -6.217 -64.536 1.00 58.38 110 GLY A N 1
ATOM 929 C CA . GLY A 1 110 ? 11.011 -4.910 -64.585 1.00 58.38 110 GLY A CA 1
ATOM 930 C C . GLY A 1 110 ? 10.077 -4.605 -63.408 1.00 58.38 110 GLY A C 1
ATOM 931 O O . GLY A 1 110 ? 9.440 -3.557 -63.422 1.00 58.38 110 GLY A O 1
ATOM 932 N N . SER A 1 111 ? 10.001 -5.457 -62.373 1.00 60.09 111 SER A N 1
ATOM 933 C CA . SER A 1 111 ? 9.205 -5.169 -61.167 1.00 60.09 111 SER A CA 1
ATOM 934 C C . SER A 1 111 ? 9.930 -4.291 -60.137 1.00 60.09 111 SER A C 1
ATOM 936 O O . SER A 1 111 ? 9.320 -3.883 -59.150 1.00 60.09 111 SER A O 1
ATOM 938 N N . ILE A 1 112 ? 11.221 -3.993 -60.344 1.00 56.69 112 ILE A N 1
ATOM 939 C CA . ILE A 1 112 ? 11.960 -3.006 -59.545 1.00 56.69 112 ILE A CA 1
ATOM 940 C C . ILE A 1 112 ? 11.501 -1.623 -60.003 1.00 56.69 112 ILE A C 1
ATOM 942 O O . ILE A 1 112 ? 11.990 -1.075 -60.987 1.00 56.69 112 ILE A O 1
ATOM 946 N N . THR A 1 113 ? 10.516 -1.082 -59.302 1.00 53.62 113 THR A N 1
ATOM 947 C CA . THR A 1 113 ? 10.116 0.314 -59.462 1.00 53.62 113 THR A CA 1
ATOM 948 C C . THR A 1 113 ? 11.094 1.190 -58.674 1.00 53.62 113 THR A C 1
ATOM 950 O O . THR A 1 113 ? 11.500 0.821 -57.574 1.00 53.62 113 THR A O 1
ATOM 953 N N . ASP A 1 114 ? 11.449 2.374 -59.188 1.00 53.03 114 ASP A N 1
ATOM 954 C CA . ASP A 1 114 ? 12.305 3.391 -58.524 1.00 53.03 114 ASP A CA 1
ATOM 955 C C . ASP A 1 114 ? 11.780 3.874 -57.145 1.00 53.03 114 ASP A C 1
ATOM 957 O O . ASP A 1 114 ? 12.331 4.780 -56.514 1.00 53.03 114 ASP A O 1
ATOM 961 N N . TYR A 1 115 ? 10.697 3.266 -56.663 1.00 54.66 115 TYR A N 1
ATOM 962 C CA . TYR A 1 115 ? 10.037 3.498 -55.388 1.00 54.66 115 TYR A CA 1
ATOM 963 C C . TYR A 1 115 ? 10.954 3.238 -54.181 1.00 54.66 115 TYR A C 1
ATOM 965 O O . TYR A 1 115 ? 10.811 3.917 -53.167 1.00 54.66 115 TYR A O 1
ATOM 973 N N . GLU A 1 116 ? 11.925 2.322 -54.295 1.00 52.16 116 GLU A N 1
ATOM 974 C CA . GLU A 1 116 ? 12.845 1.959 -53.199 1.00 52.16 116 GLU A CA 1
ATOM 975 C C . GLU A 1 116 ? 14.118 2.828 -53.123 1.00 52.16 116 GLU A C 1
ATOM 977 O O . GLU A 1 116 ? 14.833 2.790 -52.122 1.00 52.16 116 GLU A O 1
ATOM 982 N N . CYS A 1 117 ? 14.412 3.641 -54.147 1.00 53.66 117 CYS A N 1
ATOM 983 C CA . CYS A 1 117 ? 15.621 4.482 -54.206 1.00 53.66 117 CYS A CA 1
ATOM 984 C C . CYS A 1 117 ? 15.358 5.975 -53.945 1.00 53.66 117 CYS A C 1
ATOM 986 O O . CYS A 1 117 ? 16.259 6.807 -54.097 1.00 53.66 117 CYS A O 1
ATOM 988 N N . ARG A 1 118 ? 14.136 6.348 -53.552 1.00 58.62 118 ARG A N 1
ATOM 989 C CA . ARG A 1 118 ? 13.788 7.748 -53.297 1.00 58.62 118 ARG A CA 1
ATOM 990 C C . ARG A 1 118 ? 14.410 8.209 -51.968 1.00 58.62 118 ARG A C 1
ATOM 992 O O . ARG A 1 118 ? 14.191 7.605 -50.927 1.00 58.62 118 ARG A O 1
ATOM 999 N N . LYS A 1 119 ? 15.174 9.309 -51.999 1.00 59.97 119 LYS A N 1
ATOM 1000 C CA . LYS A 1 119 ? 15.872 9.919 -50.841 1.00 59.97 119 LYS A CA 1
ATOM 1001 C C . LYS A 1 119 ? 14.954 10.512 -49.761 1.00 59.97 119 LYS A C 1
ATOM 1003 O O . LYS A 1 119 ? 15.461 11.094 -48.807 1.00 59.97 119 LYS A O 1
ATOM 1008 N N . ASP A 1 120 ? 13.642 10.417 -49.931 1.00 59.81 120 ASP A N 1
ATOM 1009 C CA . ASP A 1 120 ? 12.668 10.995 -49.012 1.00 59.81 120 ASP A CA 1
ATOM 1010 C C . ASP A 1 120 ? 12.321 9.950 -47.936 1.00 59.81 120 ASP A C 1
ATOM 1012 O O . ASP A 1 120 ? 11.829 8.871 -48.284 1.00 59.81 120 ASP A O 1
ATOM 1016 N N . PRO A 1 121 ? 12.614 10.191 -46.645 1.00 59.00 121 PRO A N 1
ATOM 1017 C CA . PRO A 1 121 ? 12.282 9.250 -45.586 1.00 59.00 121 PRO A CA 1
ATOM 1018 C C . PRO A 1 121 ? 10.759 9.109 -45.471 1.00 59.00 121 PRO A C 1
ATOM 1020 O O . PRO A 1 121 ? 10.073 10.001 -44.985 1.00 59.00 121 PRO A O 1
ATOM 1023 N N . PHE A 1 122 ? 10.220 7.947 -45.845 1.00 56.47 122 PHE A N 1
ATOM 1024 C CA . PHE A 1 122 ? 8.779 7.637 -45.795 1.00 56.47 122 PHE A CA 1
ATOM 1025 C C . PHE A 1 122 ? 8.142 7.695 -44.391 1.00 56.47 1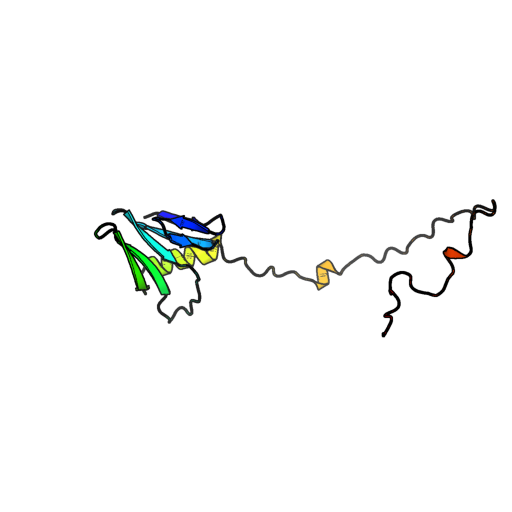22 PHE A C 1
ATOM 1027 O O . PHE A 1 122 ? 6.933 7.518 -44.253 1.00 56.47 122 PHE A O 1
ATOM 1034 N N . HIS A 1 123 ? 8.936 7.924 -43.345 1.00 58.59 123 HIS A N 1
ATOM 1035 C CA . HIS A 1 123 ? 8.470 8.031 -41.963 1.00 58.59 123 HIS A CA 1
ATOM 1036 C C . HIS A 1 123 ? 8.237 9.471 -41.496 1.00 58.59 123 HIS A C 1
ATOM 1038 O O . HIS A 1 123 ? 7.752 9.657 -40.380 1.00 58.59 123 HIS A O 1
ATOM 1044 N N . ASP A 1 124 ? 8.548 10.474 -42.319 1.00 55.25 124 ASP A N 1
ATOM 1045 C CA . ASP A 1 124 ? 8.255 11.870 -42.007 1.00 55.25 124 ASP A CA 1
ATOM 1046 C C . ASP A 1 124 ? 7.027 12.296 -42.822 1.00 55.25 124 ASP A C 1
ATOM 1048 O O . ASP A 1 124 ? 7.109 12.655 -43.997 1.00 55.25 124 ASP A O 1
ATOM 1052 N N . PHE A 1 125 ? 5.838 12.203 -42.218 1.00 60.94 125 PHE A N 1
ATOM 1053 C CA . PHE A 1 125 ? 4.669 12.871 -42.785 1.00 60.94 125 PHE A CA 1
ATOM 1054 C C . PHE A 1 125 ? 5.036 14.346 -42.923 1.00 60.94 125 PHE A C 1
ATOM 1056 O O . PHE A 1 125 ? 5.372 14.978 -41.918 1.00 60.94 125 PHE A O 1
ATOM 1063 N N . LYS A 1 126 ? 4.998 14.894 -44.148 1.00 58.28 126 LYS A N 1
ATOM 1064 C CA . LYS A 1 126 ? 5.217 16.329 -44.362 1.00 58.28 126 LYS A CA 1
ATOM 1065 C C . LYS A 1 126 ? 4.340 17.071 -43.366 1.00 58.28 126 LYS A C 1
ATOM 1067 O O . LYS A 1 126 ? 3.117 16.989 -43.450 1.00 58.28 126 LYS A O 1
ATOM 1072 N N . ARG A 1 127 ? 4.964 17.766 -42.411 1.00 61.56 127 ARG A N 1
ATOM 1073 C CA . ARG A 1 127 ? 4.254 18.679 -41.517 1.00 61.56 127 ARG A CA 1
ATOM 1074 C C . ARG A 1 127 ? 3.750 19.813 -42.395 1.00 61.56 127 ARG A C 1
ATOM 1076 O O . ARG A 1 127 ? 4.476 20.763 -42.672 1.00 61.56 127 ARG A O 1
ATOM 1083 N N . CYS A 1 128 ? 2.547 19.648 -42.925 1.00 55.91 128 CYS A N 1
ATOM 1084 C CA . CYS A 1 128 ? 1.808 20.722 -43.549 1.00 55.91 128 CYS A CA 1
ATOM 1085 C C . CYS A 1 128 ? 1.554 21.770 -42.464 1.00 55.91 128 CYS A C 1
ATOM 1087 O O . CYS A 1 128 ?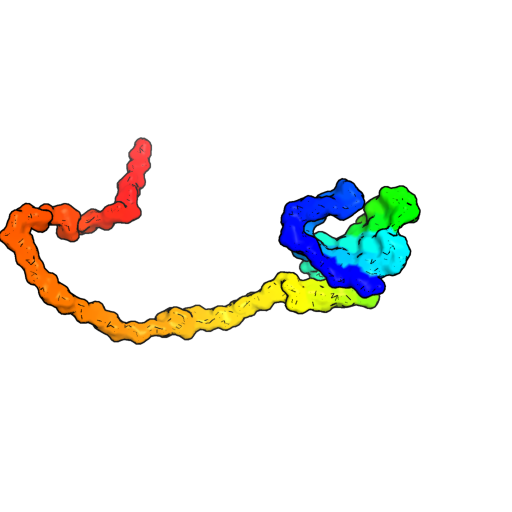 0.911 21.499 -41.452 1.00 55.91 128 CYS A O 1
ATOM 1089 N N . TRP A 1 129 ? 2.129 22.950 -42.657 1.00 57.91 129 TRP A N 1
ATOM 1090 C CA . TRP A 1 129 ? 1.649 24.153 -42.000 1.00 57.91 129 TRP A CA 1
ATOM 1091 C C . TRP A 1 129 ? 0.440 24.630 -42.810 1.00 57.91 129 TRP A C 1
ATOM 1093 O O . TRP A 1 129 ? 0.516 24.642 -44.041 1.00 57.91 129 TRP A O 1
ATOM 1103 N N . ASN A 1 130 ? -0.667 24.918 -42.119 1.00 52.44 130 ASN A N 1
ATOM 1104 C CA . ASN A 1 130 ? -1.831 25.600 -42.694 1.00 52.44 130 ASN A CA 1
ATOM 1105 C C . ASN A 1 130 ? -1.439 26.960 -43.271 1.00 52.44 130 ASN A C 1
ATOM 1107 O O . ASN A 1 130 ? -0.597 27.632 -42.630 1.00 52.44 130 ASN A O 1
#